Protein AF-A0A933YCZ8-F1 (afdb_monomer_lite)

Secondary structure (DSSP, 8-state):
------HHHHHHHHHHHHHHHHHH--EEEEE-TTS-EEEEEEEEEETTEEEEEEE-TTS-EEEEEEB---BTTEEEE---EE-TTT-S-GGGTTTSSHHHHHHHHHHHHHHHTT--EEEEPSS---HHHHHHHHHH-GGGHHHHHHHGGG--PPPPGGGGGG---

Structure (mmCIF, N/CA/C/O backbone):
data_AF-A0A933YCZ8-F1
#
_entry.id   AF-A0A933YCZ8-F1
#
loop_
_atom_site.group_PDB
_atom_site.id
_atom_site.type_symbol
_atom_site.label_atom_id
_atom_site.label_alt_id
_atom_site.label_comp_id
_atom_site.label_asym_id
_atom_site.label_entity_id
_atom_site.label_seq_id
_atom_site.pdbx_PDB_ins_code
_atom_site.Cartn_x
_atom_site.Cartn_y
_atom_site.Cartn_z
_atom_site.occupancy
_atom_site.B_iso_or_equiv
_atom_site.auth_seq_id
_atom_site.auth_comp_id
_atom_site.auth_asym_id
_atom_site.auth_atom_id
_atom_site.pdbx_PDB_model_num
ATOM 1 N N . MET A 1 1 ? 21.105 -13.460 -32.099 1.00 37.50 1 MET A N 1
ATOM 2 C CA . MET A 1 1 ? 20.723 -12.147 -31.541 1.00 37.50 1 MET A CA 1
ATOM 3 C C . MET A 1 1 ? 20.137 -12.427 -30.174 1.00 37.50 1 MET A C 1
ATOM 5 O O . MET A 1 1 ? 19.247 -13.258 -30.108 1.00 37.50 1 MET A O 1
ATOM 9 N N . ARG A 1 2 ? 20.708 -11.879 -29.095 1.00 40.62 2 ARG A N 1
ATOM 10 C CA . ARG A 1 2 ? 20.059 -11.949 -27.780 1.00 40.62 2 ARG A CA 1
ATOM 11 C C . ARG A 1 2 ? 18.932 -10.934 -27.829 1.00 40.62 2 ARG A C 1
ATOM 13 O O . ARG A 1 2 ? 19.224 -9.755 -28.025 1.00 40.62 2 ARG A O 1
ATOM 20 N N . ASP A 1 3 ? 17.698 -11.406 -27.729 1.00 39.00 3 ASP A N 1
ATOM 21 C CA . ASP A 1 3 ? 16.564 -10.544 -27.446 1.00 39.00 3 ASP A CA 1
ATOM 22 C C . ASP A 1 3 ? 16.932 -9.744 -26.199 1.00 39.00 3 ASP A C 1
ATOM 24 O O . ASP A 1 3 ? 17.235 -10.305 -25.144 1.00 39.00 3 ASP A O 1
ATOM 28 N N . LEU A 1 4 ? 17.048 -8.428 -26.363 1.00 43.06 4 LEU A N 1
ATOM 29 C CA . LEU A 1 4 ? 17.073 -7.510 -25.239 1.00 43.06 4 LEU A CA 1
ATOM 30 C C . LEU A 1 4 ? 15.724 -7.718 -24.560 1.00 43.06 4 LEU A C 1
ATOM 32 O O . LEU A 1 4 ? 14.726 -7.209 -25.063 1.00 43.06 4 LEU A O 1
ATOM 36 N N . GLU A 1 5 ? 15.697 -8.551 -23.514 1.00 47.69 5 GLU A N 1
ATOM 37 C CA . GLU A 1 5 ? 14.536 -8.749 -22.651 1.00 47.69 5 GLU A CA 1
ATOM 38 C C . GLU A 1 5 ? 13.975 -7.371 -22.355 1.00 47.69 5 GLU A C 1
ATOM 40 O O . GLU A 1 5 ? 14.632 -6.559 -21.701 1.00 47.69 5 GLU A O 1
ATOM 45 N N . ASP A 1 6 ? 12.818 -7.075 -22.941 1.00 49.75 6 ASP A N 1
ATOM 46 C CA . ASP A 1 6 ? 12.186 -5.788 -22.766 1.00 49.75 6 ASP A CA 1
ATOM 47 C C . ASP A 1 6 ? 11.891 -5.659 -21.265 1.00 49.75 6 ASP A C 1
ATOM 49 O O . ASP A 1 6 ? 11.047 -6.401 -20.749 1.00 49.75 6 ASP A O 1
ATOM 53 N N . PRO A 1 7 ? 12.560 -4.749 -20.531 1.00 52.78 7 PRO A N 1
ATOM 54 C CA . PRO A 1 7 ? 12.275 -4.573 -19.115 1.00 52.78 7 PRO A CA 1
ATOM 55 C C . PRO A 1 7 ? 10.803 -4.181 -18.884 1.00 52.78 7 PRO A C 1
ATOM 57 O O . PRO A 1 7 ? 10.291 -4.367 -17.781 1.00 52.78 7 PRO A O 1
ATOM 60 N N . PHE A 1 8 ? 10.095 -3.697 -19.916 1.00 53.00 8 PHE A N 1
ATOM 61 C CA . PHE A 1 8 ? 8.658 -3.434 -19.893 1.00 53.00 8 PHE A CA 1
ATOM 62 C C . PHE A 1 8 ? 7.787 -4.686 -20.104 1.00 53.00 8 PHE A C 1
ATOM 64 O O . PHE A 1 8 ? 6.646 -4.695 -19.631 1.00 53.00 8 PHE A O 1
ATOM 71 N N . ALA A 1 9 ? 8.284 -5.746 -20.757 1.00 59.62 9 ALA A N 1
ATOM 72 C CA . ALA A 1 9 ? 7.535 -6.997 -20.921 1.00 59.62 9 ALA A CA 1
ATOM 73 C C . ALA A 1 9 ? 7.280 -7.665 -19.563 1.00 59.62 9 ALA A C 1
ATOM 75 O O . ALA A 1 9 ? 6.162 -8.108 -19.297 1.00 59.62 9 ALA A O 1
ATOM 76 N N . GLN A 1 10 ? 8.271 -7.620 -18.666 1.00 83.19 10 GLN A N 1
ATOM 77 C CA . GLN A 1 10 ? 8.142 -8.152 -17.311 1.00 83.19 10 GLN A CA 1
ATOM 78 C C . GLN A 1 10 ? 7.153 -7.336 -16.458 1.00 83.19 10 GLN A C 1
ATOM 80 O O . GLN A 1 10 ? 6.300 -7.911 -15.788 1.00 83.19 10 GLN A O 1
ATOM 85 N N . ASP A 1 11 ? 7.200 -5.999 -16.515 1.00 89.81 11 ASP A N 1
ATOM 86 C CA . ASP A 1 11 ? 6.279 -5.135 -15.755 1.00 89.81 11 ASP A CA 1
ATOM 87 C C . ASP A 1 11 ? 4.816 -5.330 -16.172 1.00 89.81 11 ASP A C 1
ATOM 89 O O . ASP A 1 11 ? 3.911 -5.344 -15.331 1.00 89.81 11 ASP A O 1
ATOM 93 N N . ARG A 1 12 ? 4.570 -5.482 -17.479 1.00 89.25 12 ARG A N 1
ATOM 94 C CA . ARG A 1 12 ? 3.227 -5.738 -18.002 1.00 89.25 12 ARG A CA 1
ATOM 95 C C . ARG A 1 12 ? 2.690 -7.079 -17.511 1.00 89.25 12 ARG A C 1
ATOM 97 O O . ARG A 1 12 ? 1.557 -7.123 -17.040 1.00 89.25 12 ARG A O 1
ATOM 104 N N . GLU A 1 13 ? 3.489 -8.136 -17.606 1.00 91.81 13 GLU A N 1
ATOM 105 C CA . GLU A 1 13 ? 3.118 -9.477 -17.151 1.00 91.81 13 GLU A CA 1
ATOM 106 C C . GLU A 1 13 ? 2.847 -9.513 -15.640 1.00 91.81 13 GLU A C 1
ATOM 108 O O . GLU A 1 13 ? 1.837 -10.072 -15.211 1.00 91.81 13 GLU A O 1
ATOM 113 N N . ILE A 1 14 ? 3.687 -8.849 -14.834 1.00 92.75 14 ILE A N 1
ATOM 114 C CA . ILE A 1 14 ? 3.460 -8.691 -13.388 1.00 92.75 14 ILE A CA 1
ATOM 115 C C . ILE A 1 14 ? 2.131 -7.969 -13.141 1.00 92.75 14 ILE A C 1
ATOM 117 O O . ILE A 1 14 ? 1.338 -8.411 -12.315 1.00 92.75 14 ILE A O 1
ATOM 121 N N . GLY A 1 15 ? 1.859 -6.878 -13.865 1.00 92.62 15 GLY A N 1
ATOM 122 C CA . GLY A 1 15 ? 0.603 -6.137 -13.743 1.00 92.62 15 GLY A CA 1
ATOM 123 C C . GLY A 1 15 ? -0.630 -6.990 -14.057 1.00 92.62 15 GLY A C 1
ATOM 124 O O . GLY A 1 15 ? -1.602 -6.953 -13.304 1.00 92.62 15 GLY A O 1
ATOM 125 N N . GLU A 1 16 ? -0.574 -7.790 -15.125 1.00 92.69 16 GLU A N 1
ATOM 126 C CA . GLU A 1 16 ? -1.667 -8.678 -15.539 1.00 92.69 16 GLU A CA 1
ATOM 127 C C . GLU A 1 16 ? -1.900 -9.806 -14.518 1.00 92.69 16 GLU A C 1
ATOM 129 O O . GLU A 1 16 ? -3.044 -10.066 -14.137 1.00 92.69 16 GLU A O 1
ATOM 134 N N . ARG A 1 17 ? -0.828 -10.422 -14.003 1.00 93.56 17 ARG A N 1
ATOM 135 C CA . ARG A 1 17 ? -0.903 -11.432 -12.932 1.00 93.56 17 ARG A CA 1
ATOM 136 C C . ARG A 1 17 ? -1.447 -10.860 -11.633 1.00 93.56 17 ARG A C 1
ATOM 138 O O . ARG A 1 17 ? -2.290 -11.475 -10.990 1.00 93.56 17 ARG A O 1
ATOM 145 N N . TRP A 1 18 ? -0.998 -9.670 -11.257 1.00 94.62 18 TRP A N 1
ATOM 146 C CA . TRP A 1 18 ? -1.490 -8.992 -10.068 1.00 94.62 18 TRP A CA 1
ATOM 147 C C . TRP A 1 18 ? -2.984 -8.665 -10.176 1.00 94.62 18 TRP A C 1
ATOM 149 O O . TRP A 1 18 ? -3.741 -8.941 -9.247 1.00 94.62 18 TRP A O 1
ATOM 159 N N . ALA A 1 19 ? -3.440 -8.158 -11.326 1.00 92.12 19 ALA A N 1
ATOM 160 C CA . ALA A 1 19 ? -4.862 -7.924 -11.568 1.00 92.12 19 ALA A CA 1
ATOM 161 C C . ALA A 1 19 ? -5.690 -9.224 -11.501 1.00 92.12 19 ALA A C 1
ATOM 163 O O . ALA A 1 19 ? -6.830 -9.195 -11.027 1.00 92.12 19 ALA A O 1
ATOM 164 N N . ALA A 1 20 ? -5.128 -10.362 -11.927 1.00 93.00 20 ALA A N 1
ATOM 165 C CA . ALA A 1 20 ? -5.753 -11.676 -11.772 1.00 93.00 20 ALA A CA 1
ATOM 166 C C . ALA A 1 20 ? -5.865 -12.088 -10.292 1.00 93.00 20 ALA A C 1
ATOM 168 O O . ALA A 1 20 ? -6.968 -12.391 -9.845 1.00 93.00 20 ALA A O 1
ATOM 169 N N . ILE A 1 21 ? -4.787 -11.968 -9.505 1.00 93.75 21 ILE A N 1
ATOM 170 C CA . ILE A 1 21 ? -4.790 -12.226 -8.049 1.00 93.75 21 ILE A CA 1
ATOM 171 C C . ILE A 1 21 ? -5.864 -11.386 -7.346 1.00 93.75 21 ILE A C 1
ATOM 173 O O . ILE A 1 21 ? -6.654 -11.899 -6.554 1.00 93.75 21 ILE A O 1
ATOM 177 N N . VAL A 1 22 ? -5.939 -10.091 -7.663 1.00 93.50 22 VAL A N 1
ATOM 178 C CA . VAL A 1 22 ? -6.961 -9.189 -7.112 1.00 93.50 22 VAL A CA 1
ATOM 179 C C . VAL A 1 22 ? -8.371 -9.613 -7.534 1.00 93.50 22 VAL A C 1
ATOM 181 O O . VAL A 1 22 ? -9.306 -9.537 -6.738 1.00 93.50 22 VAL A O 1
ATOM 184 N N . SER A 1 23 ? -8.536 -10.083 -8.770 1.00 90.44 23 SER A N 1
ATOM 185 C CA . SER A 1 23 ? -9.824 -10.556 -9.289 1.00 90.44 23 SER A CA 1
ATOM 186 C C . SER A 1 23 ? -10.296 -11.858 -8.644 1.00 90.44 23 SER A C 1
ATOM 188 O O . SER A 1 23 ? -11.506 -12.038 -8.507 1.00 90.44 23 SER A O 1
ATOM 190 N N . GLU A 1 24 ? -9.372 -12.742 -8.270 1.00 91.69 24 GLU A N 1
ATOM 191 C CA . GLU A 1 24 ? -9.640 -14.002 -7.568 1.00 91.69 24 GLU A CA 1
ATOM 192 C C . GLU A 1 24 ? -9.909 -13.764 -6.076 1.00 91.69 24 GLU A C 1
ATOM 194 O O . GLU A 1 24 ? -10.790 -14.387 -5.484 1.00 91.69 24 GLU A O 1
ATOM 199 N N . HIS A 1 25 ? -9.213 -12.795 -5.477 1.00 89.75 25 HIS A N 1
ATOM 200 C CA . HIS A 1 25 ? -9.287 -12.471 -4.052 1.00 89.75 25 HIS A CA 1
ATOM 201 C C . HIS A 1 25 ? -9.858 -11.070 -3.797 1.00 89.75 25 HIS A C 1
ATOM 203 O O . HIS A 1 25 ? -9.262 -10.241 -3.096 1.00 89.75 25 HIS A O 1
ATOM 209 N N . ARG A 1 26 ? -11.050 -10.820 -4.356 1.00 88.44 26 ARG A N 1
ATOM 210 C CA . ARG A 1 26 ? -11.739 -9.517 -4.286 1.00 88.44 26 ARG A CA 1
ATOM 211 C C . ARG A 1 26 ? -12.114 -9.095 -2.878 1.00 88.44 26 ARG A C 1
ATOM 213 O O . ARG A 1 26 ? -12.181 -7.902 -2.619 1.00 88.44 26 ARG A O 1
ATOM 220 N N . GLU A 1 27 ? -12.380 -10.039 -1.982 1.00 94.44 27 GLU A N 1
ATOM 221 C CA . GLU A 1 27 ? -12.692 -9.748 -0.584 1.00 94.44 27 GLU A CA 1
ATOM 222 C C . GLU A 1 27 ? -11.796 -10.571 0.336 1.00 94.44 27 GLU A C 1
ATOM 224 O O . GLU A 1 27 ? -11.697 -11.790 0.192 1.00 94.44 27 GLU A O 1
ATOM 229 N N . ARG A 1 28 ? -11.137 -9.902 1.283 1.00 93.75 28 ARG A N 1
ATOM 230 C CA . ARG A 1 28 ? -10.241 -10.523 2.264 1.00 93.75 28 ARG A CA 1
ATOM 231 C C . ARG A 1 28 ? -10.418 -9.874 3.623 1.00 93.75 28 ARG A C 1
ATOM 233 O O . ARG A 1 28 ? -10.637 -8.671 3.704 1.00 93.75 28 ARG A O 1
ATOM 240 N N . ASN A 1 29 ? -10.274 -10.662 4.679 1.00 94.38 29 ASN A N 1
ATOM 241 C CA . ASN A 1 29 ? -10.174 -10.133 6.033 1.00 94.38 29 ASN A CA 1
ATOM 242 C C . ASN A 1 29 ? -8.695 -10.024 6.397 1.00 94.38 29 ASN A C 1
ATOM 244 O O . ASN A 1 29 ? -7.937 -10.970 6.181 1.00 94.38 29 ASN A O 1
ATOM 248 N N . ILE A 1 30 ? -8.293 -8.870 6.915 1.00 94.12 30 ILE A N 1
ATOM 249 C CA . ILE A 1 30 ? -6.953 -8.634 7.452 1.00 94.12 30 ILE A CA 1
ATOM 250 C C . ILE A 1 30 ? -7.075 -8.092 8.870 1.00 94.12 30 ILE A C 1
ATOM 252 O O . ILE A 1 30 ? -8.093 -7.514 9.241 1.00 94.12 30 ILE A O 1
ATOM 256 N N . GLU A 1 31 ? -6.015 -8.241 9.648 1.00 92.62 31 GLU A N 1
ATOM 257 C CA . GLU A 1 31 ? -5.951 -7.747 11.017 1.00 92.62 31 GLU A CA 1
ATOM 258 C C . GLU A 1 31 ? -4.824 -6.719 11.129 1.00 92.62 31 GLU A C 1
ATOM 260 O O . GLU A 1 31 ? -3.743 -6.874 10.554 1.00 92.62 31 GLU A O 1
ATOM 265 N N . THR A 1 32 ? -5.072 -5.629 11.849 1.00 89.94 32 THR A N 1
ATOM 266 C CA . THR A 1 32 ? -4.013 -4.670 12.180 1.00 89.94 32 THR A CA 1
ATOM 267 C C . THR A 1 32 ? -3.133 -5.202 13.313 1.00 89.94 32 THR A C 1
ATOM 269 O O . THR A 1 32 ? -3.538 -6.057 14.092 1.00 89.94 32 THR A O 1
ATOM 272 N N . LYS A 1 33 ? -1.945 -4.615 13.509 1.00 84.62 33 LYS A N 1
ATOM 273 C CA . LYS A 1 33 ? -1.042 -4.992 14.618 1.00 84.62 33 LYS A CA 1
ATOM 274 C C . LYS A 1 33 ? -1.647 -4.831 16.020 1.00 84.62 33 LYS A C 1
ATOM 276 O O . LYS A 1 33 ? -1.079 -5.352 16.973 1.00 84.62 33 LYS A O 1
ATOM 281 N N . LYS A 1 34 ? -2.735 -4.069 16.161 1.00 85.56 34 LYS A N 1
ATOM 282 C CA . LYS A 1 34 ? -3.445 -3.855 17.431 1.00 85.56 34 LYS A CA 1
ATOM 283 C C . LYS A 1 34 ? -4.751 -4.657 17.536 1.00 85.56 34 LYS A C 1
ATOM 285 O O . LYS A 1 34 ? -5.563 -4.350 18.400 1.00 85.56 34 LYS A O 1
ATOM 290 N N . GLY A 1 35 ? -4.968 -5.644 16.668 1.00 87.12 35 GLY A N 1
ATOM 291 C CA . GLY A 1 35 ? -6.123 -6.539 16.753 1.00 87.12 35 GLY A CA 1
ATOM 292 C C . GLY A 1 35 ? -7.416 -6.012 16.134 1.00 87.12 35 GLY A C 1
ATOM 293 O O . GLY A 1 35 ? -8.475 -6.591 16.344 1.00 87.12 35 GLY A O 1
ATOM 294 N N . LEU A 1 36 ? -7.366 -4.905 15.380 1.00 87.50 36 LEU A N 1
ATOM 295 C CA . LEU A 1 36 ? -8.540 -4.451 14.628 1.00 87.50 36 LEU A CA 1
ATOM 296 C C . LEU A 1 36 ? -8.704 -5.298 13.365 1.00 87.50 36 LEU A C 1
ATOM 298 O O . LEU A 1 36 ? -7.842 -5.240 12.486 1.00 87.50 36 LEU A O 1
ATOM 302 N N . GLU A 1 37 ? -9.824 -6.004 13.260 1.00 91.94 37 GLU A N 1
ATOM 303 C CA . GLU A 1 37 ? -10.247 -6.685 12.038 1.00 91.94 37 GLU A CA 1
ATOM 304 C C . GLU A 1 37 ? -10.743 -5.684 10.988 1.00 91.94 37 GLU A C 1
ATOM 306 O O . GLU A 1 37 ? -11.505 -4.759 11.280 1.00 91.94 37 GLU A O 1
ATOM 311 N N . LEU A 1 38 ? -10.317 -5.885 9.745 1.00 91.75 38 LEU A N 1
ATOM 312 C CA . LEU A 1 38 ? -10.702 -5.090 8.589 1.00 91.75 38 LEU A CA 1
ATOM 313 C C . LEU A 1 38 ? -11.154 -6.018 7.469 1.00 91.75 38 LEU A C 1
ATOM 315 O O . LEU A 1 38 ? -10.435 -6.942 7.083 1.00 91.75 38 LEU A O 1
ATOM 319 N N . LYS A 1 39 ? -12.303 -5.711 6.873 1.00 95.06 39 LYS A N 1
ATOM 320 C CA . LYS A 1 39 ? -12.707 -6.309 5.603 1.00 95.06 39 LYS A CA 1
ATOM 321 C C . LYS A 1 39 ? -12.163 -5.451 4.470 1.00 95.06 39 LYS A C 1
ATOM 323 O O . LYS A 1 39 ? -12.527 -4.287 4.351 1.00 95.06 39 LYS A O 1
ATOM 328 N N . VAL A 1 40 ? -11.316 -6.009 3.616 1.00 94.75 40 VAL A N 1
ATOM 329 C CA . VAL A 1 40 ? -10.775 -5.331 2.437 1.00 94.75 40 VAL A CA 1
ATOM 330 C C . VAL A 1 40 ? -11.475 -5.826 1.187 1.00 94.75 40 VAL A C 1
ATOM 332 O O . VAL A 1 40 ? -11.538 -7.029 0.936 1.00 94.75 40 VAL A O 1
ATOM 335 N N . LYS A 1 41 ? -11.967 -4.884 0.386 1.00 94.19 41 LYS A N 1
ATOM 336 C CA . LYS A 1 41 ? -12.470 -5.114 -0.963 1.00 94.19 41 LYS A CA 1
ATOM 337 C C . LYS A 1 41 ? -11.486 -4.540 -1.970 1.00 94.19 41 LYS A C 1
ATOM 339 O O . LYS A 1 41 ? -11.242 -3.333 -1.975 1.00 94.19 41 LYS A O 1
ATOM 344 N N . ALA A 1 42 ? -10.930 -5.405 -2.805 1.00 92.50 42 ALA A N 1
ATOM 345 C CA . ALA A 1 42 ? -9.996 -5.041 -3.852 1.00 92.50 42 ALA A CA 1
ATOM 346 C C . ALA A 1 42 ? -10.684 -5.088 -5.225 1.00 92.50 42 ALA A C 1
ATOM 348 O O . ALA A 1 42 ? -11.398 -6.043 -5.542 1.00 92.50 42 ALA A O 1
ATOM 349 N N . VAL A 1 43 ? -10.482 -4.049 -6.033 1.00 89.94 43 VAL A N 1
ATOM 350 C CA . VAL A 1 43 ? -11.097 -3.901 -7.357 1.00 89.94 43 VAL A CA 1
ATOM 351 C C . VAL A 1 43 ? -9.999 -3.686 -8.397 1.00 89.94 43 VAL A C 1
ATOM 353 O O . VAL A 1 43 ? -9.228 -2.734 -8.270 1.00 89.94 43 VAL A O 1
ATOM 356 N N . PRO A 1 44 ? -9.904 -4.527 -9.439 1.00 88.00 44 PRO A N 1
ATOM 357 C CA . PRO A 1 44 ? -9.032 -4.239 -10.568 1.00 88.00 44 PRO A CA 1
ATOM 358 C C . PRO A 1 44 ? -9.644 -3.088 -11.380 1.00 88.00 44 PRO A C 1
ATOM 360 O O . PRO A 1 44 ? -10.784 -3.184 -11.830 1.00 88.00 44 PRO A O 1
ATOM 363 N N . VAL A 1 45 ? -8.901 -1.998 -11.568 1.00 80.81 45 VAL A N 1
ATOM 364 C CA . VAL A 1 45 ? -9.377 -0.823 -12.333 1.00 80.81 45 VAL A CA 1
ATOM 365 C C . VAL A 1 45 ? -9.077 -0.997 -13.821 1.00 80.81 45 VAL A C 1
ATOM 367 O O . VAL A 1 45 ? -9.878 -0.678 -14.692 1.00 80.81 45 VAL A O 1
ATOM 370 N N . GLU A 1 46 ? -7.913 -1.564 -14.118 1.00 72.94 46 GLU A N 1
ATOM 371 C CA . GLU A 1 46 ? -7.486 -1.985 -15.448 1.00 72.94 46 GLU A CA 1
ATOM 372 C C . GLU A 1 46 ? -6.499 -3.148 -15.292 1.00 72.94 46 GLU A C 1
ATOM 374 O O . GLU A 1 46 ? -6.085 -3.461 -14.176 1.00 72.94 46 GLU A O 1
ATOM 379 N N . LYS A 1 47 ? -6.044 -3.757 -16.396 1.00 71.56 47 LYS A N 1
ATOM 380 C CA . LYS A 1 47 ? -5.123 -4.917 -16.388 1.00 71.56 47 LYS A CA 1
ATOM 381 C C . LYS A 1 47 ? -3.775 -4.704 -15.664 1.00 71.56 47 LYS A C 1
ATOM 383 O O . LYS A 1 47 ? -2.917 -5.570 -15.744 1.00 71.56 47 LYS A O 1
ATOM 388 N N . ARG A 1 48 ? -3.531 -3.547 -15.041 1.00 78.06 48 ARG A N 1
ATOM 389 C CA . ARG A 1 48 ? -2.257 -3.185 -14.399 1.00 78.06 48 ARG A CA 1
ATOM 390 C C . ARG A 1 48 ? -2.403 -2.362 -13.114 1.00 78.06 48 ARG A C 1
ATOM 392 O O . ARG A 1 48 ? -1.391 -1.864 -12.634 1.00 78.06 48 ARG A O 1
ATOM 399 N N . ARG A 1 49 ? -3.620 -2.154 -12.599 1.00 86.81 49 ARG A N 1
ATOM 400 C CA . ARG A 1 49 ? -3.882 -1.329 -11.404 1.00 86.81 49 ARG A CA 1
ATOM 401 C C . ARG A 1 49 ? -5.002 -1.926 -10.571 1.00 86.81 49 ARG A C 1
ATOM 403 O O . ARG A 1 49 ? -5.926 -2.532 -11.116 1.00 86.81 49 ARG A O 1
ATOM 410 N N . ALA A 1 50 ? -4.960 -1.661 -9.275 1.00 88.19 50 ALA A N 1
ATOM 411 C CA . ALA A 1 50 ? -5.998 -2.060 -8.343 1.00 88.19 50 ALA A CA 1
ATOM 412 C C . ALA A 1 50 ? -6.293 -0.980 -7.293 1.00 88.19 50 ALA A C 1
ATOM 414 O O . ALA A 1 50 ? -5.432 -0.192 -6.898 1.00 88.19 50 ALA A O 1
ATOM 415 N N . GLU A 1 51 ? -7.526 -0.976 -6.817 1.00 90.69 51 GLU A N 1
ATOM 416 C CA . GLU A 1 51 ? -7.979 -0.184 -5.681 1.00 90.69 51 GLU A CA 1
ATOM 417 C C . GLU A 1 51 ? -8.253 -1.102 -4.504 1.00 90.69 51 GLU A C 1
ATOM 419 O O . GLU A 1 51 ? -8.835 -2.171 -4.675 1.00 90.69 51 GLU A O 1
ATOM 424 N N . TYR A 1 52 ? -7.854 -0.678 -3.310 1.00 92.62 52 TYR A N 1
ATOM 425 C CA . TYR A 1 52 ? -8.068 -1.415 -2.071 1.00 92.62 52 TYR A CA 1
ATOM 426 C C . TYR A 1 52 ? -8.868 -0.540 -1.116 1.00 92.62 52 TYR A C 1
ATOM 428 O O . TYR A 1 52 ? -8.396 0.506 -0.676 1.00 92.62 52 TYR A O 1
ATOM 436 N N . ASN A 1 53 ? -10.077 -0.987 -0.792 1.00 90.38 53 ASN A N 1
ATOM 437 C CA . ASN A 1 53 ? -11.005 -0.300 0.097 1.00 90.38 53 ASN A CA 1
ATOM 438 C C . ASN A 1 53 ? -11.170 -1.132 1.365 1.00 90.38 53 ASN A C 1
ATOM 440 O O . ASN A 1 53 ? -11.540 -2.302 1.293 1.00 90.38 53 ASN A O 1
ATOM 444 N N . ALA A 1 54 ? -10.890 -0.554 2.523 1.00 90.56 54 ALA A N 1
ATOM 445 C CA . ALA A 1 54 ? -11.003 -1.213 3.812 1.00 90.56 54 ALA A CA 1
ATOM 446 C C . ALA A 1 54 ? -12.234 -0.729 4.570 1.00 90.56 54 ALA A C 1
ATOM 448 O O . ALA A 1 54 ? -12.538 0.464 4.614 1.00 90.56 54 ALA A O 1
ATOM 449 N N . TYR A 1 55 ? -12.906 -1.677 5.207 1.00 90.06 55 TYR A N 1
ATOM 450 C CA . TYR A 1 55 ? -14.134 -1.488 5.954 1.00 90.06 55 TYR A CA 1
ATOM 451 C C . TYR A 1 55 ? -13.975 -2.061 7.360 1.00 90.06 55 TYR A C 1
ATOM 453 O O . TYR A 1 55 ? -13.311 -3.082 7.555 1.00 90.06 55 TYR A O 1
ATOM 461 N N . LEU A 1 56 ? -14.610 -1.415 8.332 1.00 86.94 56 LEU A N 1
ATOM 462 C CA . LEU A 1 56 ? -14.794 -1.964 9.671 1.00 86.94 56 LEU A CA 1
ATOM 463 C C . LEU A 1 56 ? -15.769 -3.161 9.639 1.00 86.94 56 LEU A C 1
ATOM 465 O O . LEU A 1 56 ? -16.533 -3.298 8.677 1.00 86.94 56 LEU A O 1
ATOM 469 N N . PRO A 1 57 ? -15.804 -4.006 10.690 1.00 84.75 57 PRO A N 1
ATOM 470 C CA . PRO A 1 57 ? -16.723 -5.148 10.764 1.00 84.75 57 PRO A CA 1
ATOM 471 C C . PRO A 1 57 ? -18.208 -4.766 10.654 1.00 84.75 57 PRO A C 1
ATOM 473 O O . PRO A 1 57 ? -19.018 -5.557 10.179 1.00 84.75 57 PRO A O 1
ATOM 476 N N . ASP A 1 58 ? -18.561 -3.537 11.041 1.00 82.88 58 ASP A N 1
ATOM 477 C CA . ASP A 1 58 ? -19.912 -2.975 10.915 1.00 82.88 58 ASP A CA 1
ATOM 478 C C . ASP A 1 58 ? -20.248 -2.454 9.500 1.00 82.88 58 ASP A C 1
ATOM 480 O O . ASP A 1 58 ? -21.337 -1.931 9.269 1.00 82.88 58 ASP A O 1
ATOM 484 N N . GLY A 1 59 ? -19.328 -2.601 8.540 1.00 83.12 59 GLY A N 1
ATOM 485 C CA . GLY A 1 59 ? -19.507 -2.219 7.140 1.00 83.12 59 GLY A CA 1
ATOM 486 C C . GLY A 1 59 ? -19.135 -0.773 6.809 1.00 83.12 59 GLY A C 1
ATOM 487 O O . GLY A 1 59 ? -19.213 -0.389 5.641 1.00 83.12 59 GLY A O 1
ATOM 488 N N . ARG A 1 60 ? -18.699 0.036 7.783 1.00 84.31 60 ARG A N 1
ATOM 489 C CA . ARG A 1 60 ? -18.252 1.415 7.534 1.00 84.31 60 ARG A CA 1
ATOM 490 C C . ARG A 1 60 ? -16.932 1.458 6.767 1.00 84.31 60 ARG A C 1
ATOM 492 O O . ARG A 1 60 ? -15.969 0.803 7.153 1.00 84.31 60 ARG A O 1
ATOM 499 N N . HIS A 1 61 ? -16.872 2.260 5.705 1.00 82.88 61 HIS A N 1
ATOM 500 C CA . HIS A 1 61 ? -15.666 2.455 4.897 1.00 82.88 61 HIS A CA 1
ATOM 501 C C . HIS A 1 61 ? 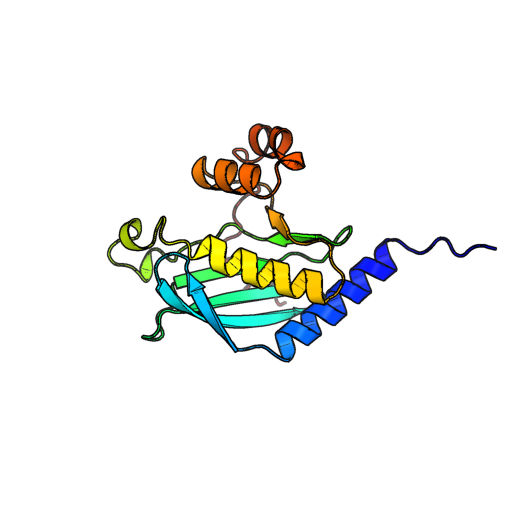-14.657 3.350 5.623 1.00 82.88 61 HIS A C 1
ATOM 503 O O . HIS A 1 61 ? -14.978 4.483 5.955 1.00 82.88 61 HIS A O 1
ATOM 509 N N . ILE A 1 62 ? -13.443 2.862 5.881 1.00 80.69 62 ILE A N 1
ATOM 510 C CA . ILE A 1 62 ? -12.483 3.579 6.729 1.00 80.69 62 ILE A CA 1
ATOM 511 C C . ILE A 1 62 ? -11.244 4.062 5.985 1.00 80.69 62 ILE A C 1
ATOM 513 O O . ILE A 1 62 ? -10.723 5.117 6.330 1.00 80.69 62 ILE A O 1
ATOM 517 N N . VAL A 1 63 ? -10.757 3.325 4.985 1.00 83.50 63 VAL A N 1
ATOM 518 C CA . VAL A 1 63 ? -9.552 3.687 4.224 1.00 83.50 63 VAL A CA 1
ATOM 519 C C . VAL A 1 63 ? -9.691 3.223 2.791 1.00 83.50 63 VAL A C 1
ATOM 521 O O . VAL A 1 63 ? -10.119 2.101 2.545 1.00 83.50 63 VAL A O 1
ATOM 524 N N . TRP A 1 64 ? -9.200 4.038 1.867 1.00 82.56 64 TRP A N 1
ATOM 525 C CA . TRP A 1 64 ? -8.988 3.641 0.483 1.00 82.56 64 TRP A CA 1
ATOM 526 C C . TRP A 1 64 ? -7.533 3.879 0.070 1.00 82.56 64 TRP A C 1
ATOM 528 O O . TRP A 1 64 ? -6.880 4.820 0.535 1.00 82.56 64 TRP A O 1
ATOM 538 N N . MET A 1 65 ? -7.020 3.010 -0.796 1.00 87.75 65 MET A N 1
ATOM 539 C CA . MET A 1 65 ? -5.709 3.144 -1.421 1.00 87.75 65 MET A CA 1
ATOM 540 C C . MET A 1 65 ? -5.802 2.852 -2.910 1.00 87.75 65 MET A C 1
ATOM 542 O O . MET A 1 65 ? -6.284 1.795 -3.321 1.00 87.75 65 MET A O 1
ATOM 546 N N . TYR A 1 66 ? -5.273 3.778 -3.702 1.00 84.62 66 TYR A N 1
ATOM 547 C CA . TYR A 1 66 ? -5.132 3.622 -5.139 1.00 84.62 66 TYR A CA 1
ATOM 548 C C . TYR A 1 66 ? -3.691 3.262 -5.492 1.00 84.62 66 TYR A C 1
ATOM 550 O O . TYR A 1 66 ? -2.736 3.743 -4.871 1.00 84.62 66 TYR A O 1
ATOM 558 N N . THR A 1 67 ? -3.539 2.434 -6.521 1.00 89.62 67 THR A N 1
ATOM 55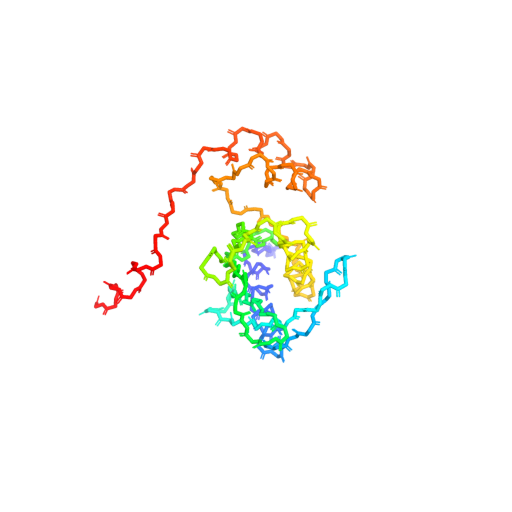9 C CA . THR A 1 67 ? -2.237 1.987 -7.001 1.00 89.62 67 THR A CA 1
ATOM 560 C C . THR A 1 67 ? -1.966 2.407 -8.446 1.00 89.62 67 THR A C 1
ATOM 562 O O . THR A 1 67 ? -2.846 2.430 -9.307 1.00 89.62 67 THR A O 1
ATOM 565 N N . GLY A 1 68 ? -0.712 2.760 -8.721 1.00 88.94 68 GLY A N 1
ATOM 566 C CA . GLY A 1 68 ? -0.214 3.000 -10.068 1.00 88.94 68 GLY A CA 1
ATOM 567 C C . GLY A 1 68 ? 0.058 1.703 -10.832 1.00 88.94 68 GLY A C 1
ATOM 568 O O . GLY A 1 68 ? -0.003 0.605 -10.292 1.00 88.94 68 GLY A O 1
ATOM 569 N N . ALA A 1 69 ? 0.401 1.833 -12.113 1.00 90.44 69 ALA A N 1
ATOM 570 C CA . ALA A 1 69 ? 0.891 0.693 -12.881 1.00 90.44 69 ALA A CA 1
ATOM 571 C C . ALA A 1 69 ? 2.263 0.229 -12.368 1.00 90.44 69 ALA A C 1
ATOM 573 O O . ALA A 1 69 ? 3.070 1.052 -11.919 1.00 90.44 69 ALA A O 1
ATOM 574 N N . ILE A 1 70 ? 2.548 -1.067 -12.517 1.00 90.25 70 ILE A N 1
ATOM 575 C CA . ILE A 1 70 ? 3.868 -1.633 -12.226 1.00 90.25 70 ILE A CA 1
ATOM 576 C C . ILE A 1 70 ? 4.929 -0.969 -13.110 1.00 90.25 70 ILE A C 1
ATOM 578 O O . ILE A 1 70 ? 4.761 -0.850 -14.327 1.00 90.25 70 ILE A O 1
ATOM 582 N N . ARG A 1 71 ? 6.013 -0.510 -12.480 1.00 87.94 71 ARG A N 1
ATOM 583 C CA . ARG A 1 71 ? 7.217 0.013 -13.130 1.00 87.94 71 ARG A CA 1
ATOM 584 C C . ARG A 1 71 ? 8.457 -0.478 -12.398 1.00 87.94 71 ARG A C 1
ATOM 586 O O . ARG A 1 71 ? 8.600 -0.240 -11.200 1.00 87.94 71 ARG A O 1
ATOM 593 N N . LYS A 1 72 ? 9.383 -1.108 -13.119 1.00 88.50 72 LYS A N 1
ATOM 594 C CA . LYS A 1 72 ? 10.597 -1.733 -12.570 1.00 88.50 72 LYS A CA 1
ATOM 595 C C . LYS A 1 72 ? 10.276 -2.711 -11.430 1.00 88.50 72 LYS A C 1
ATOM 597 O O . LYS A 1 72 ? 11.008 -2.777 -10.444 1.00 88.50 72 LYS A O 1
ATOM 602 N N . GLY A 1 73 ? 9.154 -3.419 -11.542 1.00 88.62 73 GLY A N 1
ATOM 603 C CA . GLY A 1 73 ? 8.617 -4.324 -10.530 1.00 88.62 73 GLY A CA 1
ATOM 604 C C . GLY A 1 73 ? 7.929 -3.656 -9.333 1.00 88.62 73 GLY A C 1
ATOM 605 O O . GLY A 1 73 ? 7.472 -4.377 -8.453 1.00 88.62 73 GLY A O 1
ATOM 606 N N . TYR A 1 74 ? 7.824 -2.327 -9.258 1.00 91.06 74 TYR A N 1
ATOM 607 C CA . TYR A 1 74 ? 7.154 -1.637 -8.149 1.00 91.06 74 TYR A CA 1
ATOM 608 C C . TYR A 1 74 ? 5.837 -1.000 -8.579 1.00 91.06 74 TYR A C 1
ATOM 610 O O . TYR A 1 74 ? 5.753 -0.419 -9.660 1.00 91.06 74 TYR A O 1
ATOM 618 N N . SER A 1 75 ? 4.831 -1.032 -7.706 1.00 91.88 75 SER A N 1
ATOM 619 C CA . SER A 1 75 ? 3.659 -0.159 -7.829 1.00 91.88 75 SER A CA 1
ATOM 620 C C . SER A 1 75 ? 3.821 1.066 -6.944 1.00 91.88 75 SER A C 1
ATOM 622 O O . SER A 1 75 ? 4.194 0.943 -5.778 1.00 91.88 75 SER A O 1
ATOM 624 N N . ARG A 1 76 ? 3.455 2.245 -7.449 1.00 90.50 76 ARG A N 1
ATOM 625 C CA . ARG A 1 76 ? 3.236 3.405 -6.574 1.00 90.50 76 ARG A CA 1
ATOM 626 C C . ARG A 1 76 ? 1.895 3.272 -5.865 1.00 90.50 76 ARG A C 1
ATOM 628 O O . ARG A 1 76 ? 0.952 2.764 -6.468 1.00 90.50 76 ARG A O 1
ATOM 635 N N . VAL A 1 77 ? 1.798 3.712 -4.619 1.00 89.19 77 VAL A N 1
ATOM 636 C CA . VAL A 1 77 ? 0.555 3.679 -3.840 1.00 89.19 77 VAL A CA 1
ATOM 637 C C . VAL A 1 77 ? 0.325 5.017 -3.150 1.00 89.19 77 VAL A C 1
ATOM 639 O O . VAL A 1 77 ? 1.254 5.632 -2.623 1.00 89.19 77 VAL A O 1
ATOM 642 N N . THR A 1 78 ? -0.921 5.480 -3.165 1.00 82.75 78 THR A N 1
ATOM 643 C CA . THR A 1 78 ? -1.321 6.692 -2.445 1.00 82.75 78 THR A CA 1
ATOM 644 C C . THR A 1 78 ? -1.132 6.520 -0.940 1.00 82.75 78 THR A C 1
ATOM 646 O O . THR A 1 78 ? -1.250 5.411 -0.417 1.00 82.75 78 THR A O 1
ATOM 649 N N . ASN A 1 79 ? -0.935 7.621 -0.213 1.00 77.81 79 ASN A N 1
ATOM 650 C CA . ASN A 1 79 ? -0.958 7.565 1.247 1.00 77.81 79 ASN A CA 1
ATOM 651 C C . ASN A 1 79 ? -2.306 7.031 1.758 1.00 77.81 79 ASN A C 1
ATOM 653 O O . ASN A 1 79 ? -3.356 7.387 1.220 1.00 77.81 79 ASN A O 1
ATOM 657 N N . ALA A 1 80 ? -2.267 6.216 2.816 1.00 75.06 80 ALA A N 1
ATOM 658 C CA . ALA A 1 80 ? -3.451 5.748 3.530 1.00 75.06 80 ALA A CA 1
ATOM 659 C C . ALA A 1 80 ? -4.290 6.945 4.005 1.00 75.06 80 ALA A C 1
ATOM 661 O O . ALA A 1 80 ? -3.960 7.579 5.009 1.00 75.06 80 ALA A O 1
ATOM 662 N N . ASN A 1 81 ? -5.373 7.261 3.298 1.00 67.44 81 ASN 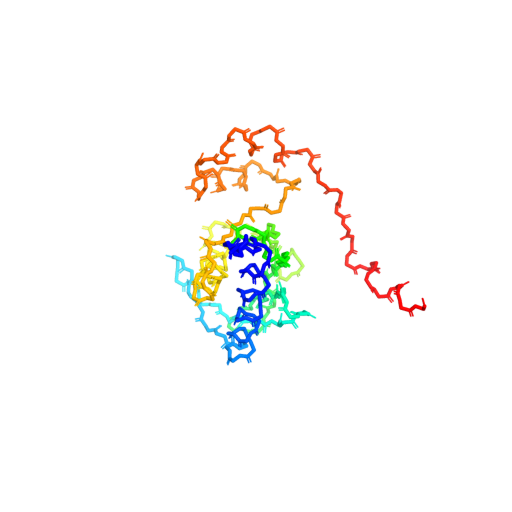A N 1
ATOM 663 C CA . ASN A 1 81 ? -6.311 8.280 3.747 1.00 67.44 81 ASN A CA 1
ATOM 664 C C . ASN A 1 81 ? -7.408 7.591 4.549 1.00 67.44 81 ASN A C 1
ATOM 666 O O . ASN A 1 81 ? -8.232 6.874 3.984 1.00 67.44 81 ASN A O 1
ATOM 670 N N . VAL A 1 82 ? -7.390 7.805 5.864 1.00 66.31 82 VAL A N 1
ATOM 671 C CA . VAL A 1 82 ? -8.510 7.444 6.735 1.00 66.31 82 VAL A CA 1
ATOM 672 C C . VAL A 1 82 ? -9.620 8.460 6.510 1.00 66.31 82 VAL A C 1
ATOM 674 O O . VAL A 1 82 ? -9.370 9.657 6.662 1.00 66.31 82 VAL A O 1
ATOM 677 N N . ASP A 1 83 ? -10.805 7.995 6.114 1.00 63.31 83 ASP A N 1
ATOM 678 C CA . ASP A 1 83 ? -11.946 8.860 5.824 1.00 63.31 83 ASP A CA 1
ATOM 679 C C . ASP A 1 83 ? -12.357 9.642 7.088 1.00 63.31 83 ASP A C 1
ATOM 681 O O . ASP A 1 83 ? -12.810 9.041 8.070 1.00 63.31 83 ASP A O 1
ATOM 685 N N . PRO A 1 84 ? -12.206 10.981 7.085 1.00 55.03 84 PRO A N 1
ATOM 686 C CA . PRO A 1 84 ? -12.547 11.813 8.227 1.00 55.03 84 PRO A CA 1
ATOM 687 C C . PRO A 1 84 ? -14.053 11.889 8.492 1.00 55.03 84 PRO A C 1
ATOM 689 O O . PRO A 1 84 ? -14.443 12.208 9.608 1.00 55.03 84 PRO A O 1
ATOM 692 N N . HIS A 1 85 ? -14.900 11.614 7.496 1.00 54.00 85 HIS A N 1
ATOM 693 C CA . HIS A 1 85 ? -16.356 11.710 7.621 1.00 54.00 85 HIS A CA 1
ATOM 694 C C . HIS A 1 85 ? -16.987 10.453 8.216 1.00 54.00 85 HIS A C 1
ATOM 696 O O . HIS A 1 85 ? -18.083 10.516 8.774 1.00 54.00 85 HIS A O 1
ATOM 702 N N . THR A 1 86 ? -16.291 9.320 8.141 1.00 55.44 86 THR A N 1
ATOM 703 C CA . THR A 1 86 ? -16.771 8.049 8.695 1.00 55.44 86 THR A CA 1
ATOM 704 C C . THR A 1 86 ? -16.466 7.908 10.196 1.00 55.44 86 THR A C 1
ATOM 706 O O . THR A 1 86 ? -17.032 7.055 10.892 1.00 55.44 86 THR A O 1
ATOM 709 N N . LEU A 1 87 ? -15.615 8.786 10.735 1.00 55.75 87 LEU A N 1
ATOM 710 C CA . LEU A 1 87 ? -15.146 8.743 12.115 1.00 55.75 87 LEU A CA 1
ATOM 711 C C . LEU A 1 87 ? -15.494 10.042 12.844 1.00 55.75 87 LEU A C 1
ATOM 713 O O . LEU A 1 87 ? -15.091 11.121 12.423 1.00 55.75 87 LEU A O 1
ATOM 717 N N . LYS A 1 88 ? -16.196 9.939 13.981 1.00 53.22 88 LYS A N 1
ATOM 718 C CA . LYS A 1 88 ? -16.409 11.089 14.880 1.00 53.22 88 LYS A CA 1
ATOM 719 C C . LYS A 1 88 ? -15.081 11.650 15.407 1.00 53.22 88 LYS A C 1
ATOM 721 O O . LYS A 1 88 ? -14.995 12.852 15.629 1.00 53.22 88 LYS A O 1
ATOM 726 N N . GLU A 1 89 ? -14.053 10.802 15.532 1.00 56.69 89 GLU A N 1
ATOM 727 C CA . GLU A 1 89 ? -12.692 11.180 15.917 1.00 56.69 89 GLU A CA 1
ATOM 728 C C . GLU A 1 89 ? -11.641 10.396 15.106 1.00 56.69 89 GLU A C 1
ATOM 730 O O . GLU A 1 89 ? -11.449 9.193 15.262 1.00 56.69 89 GLU A O 1
ATOM 735 N N . ILE A 1 90 ? -10.921 11.088 14.217 1.00 55.38 90 ILE A N 1
ATOM 736 C CA . ILE A 1 90 ? -9.852 10.511 13.375 1.00 55.38 90 ILE A CA 1
ATOM 737 C C . ILE A 1 90 ? -8.672 9.997 14.226 1.00 55.38 90 ILE A C 1
ATOM 739 O O . ILE A 1 90 ? -7.934 9.103 13.806 1.00 55.38 90 ILE A O 1
ATOM 743 N N . SER A 1 91 ? -8.471 10.572 15.416 1.00 58.59 91 SER A N 1
ATOM 744 C CA . SER A 1 91 ? -7.393 10.240 16.355 1.00 58.59 91 SER A CA 1
ATOM 745 C C . SER A 1 91 ? -7.430 8.789 16.827 1.00 58.59 91 SER A C 1
ATOM 747 O O . SER A 1 91 ? -6.364 8.198 16.966 1.00 58.59 91 SER A O 1
ATOM 749 N N . GLU A 1 92 ? -8.615 8.200 17.012 1.00 59.25 92 GLU A N 1
ATOM 750 C CA . GLU A 1 92 ? -8.771 6.835 17.543 1.00 59.25 92 GLU A CA 1
ATOM 751 C C . GLU A 1 92 ? -8.237 5.757 16.587 1.00 59.25 92 GLU A C 1
ATOM 753 O O . GLU A 1 92 ? -7.767 4.703 17.015 1.00 59.25 92 GLU A O 1
ATOM 758 N N . PHE A 1 93 ? -8.265 6.037 15.282 1.00 62.62 93 PHE A N 1
ATOM 759 C CA . PHE A 1 93 ? -7.841 5.106 14.233 1.00 62.62 93 PHE A CA 1
ATOM 760 C C . PHE A 1 93 ? -6.500 5.491 13.598 1.00 62.62 93 PHE A C 1
ATOM 762 O O . PHE A 1 93 ? -5.884 4.701 12.872 1.00 62.62 93 PHE A O 1
ATOM 769 N N . ARG A 1 94 ? -5.978 6.686 13.899 1.00 61.84 94 ARG A N 1
ATOM 770 C CA . ARG A 1 94 ? -4.568 6.992 13.644 1.00 61.84 94 ARG A CA 1
ATOM 771 C C . ARG A 1 94 ? -3.703 6.143 14.582 1.00 61.84 94 ARG A C 1
ATOM 773 O O . ARG A 1 94 ? -4.052 5.878 15.722 1.00 61.84 94 ARG A O 1
ATOM 780 N N . GLN A 1 95 ? -2.562 5.671 14.082 1.00 68.00 95 GLN A N 1
ATOM 781 C CA . GLN A 1 95 ? -1.592 4.858 14.839 1.00 68.00 95 GLN A CA 1
ATOM 782 C C . GLN A 1 95 ? -2.058 3.462 15.308 1.00 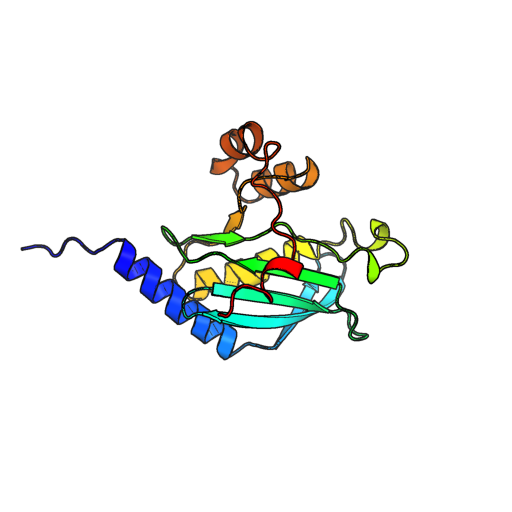68.00 95 GLN A C 1
ATOM 784 O O . GLN A 1 95 ? -1.361 2.830 16.107 1.00 68.00 95 GLN A O 1
ATOM 789 N N . ILE A 1 96 ? -3.178 2.921 14.817 1.00 74.50 96 ILE A N 1
ATOM 790 C CA . ILE A 1 96 ? -3.534 1.505 15.067 1.00 74.50 96 ILE A CA 1
ATOM 791 C C . ILE A 1 96 ? -3.045 0.549 13.971 1.00 74.50 96 ILE A C 1
ATOM 793 O O . ILE A 1 96 ? -3.148 -0.663 14.107 1.00 74.50 96 ILE A O 1
ATOM 797 N N . GLY A 1 97 ? -2.440 1.088 12.909 1.00 83.19 97 GLY A N 1
ATOM 798 C CA . GLY A 1 97 ? -1.782 0.296 11.870 1.00 83.19 97 GLY A CA 1
ATOM 799 C C . GLY A 1 97 ? -2.666 -0.095 10.687 1.00 83.19 97 GLY A C 1
ATOM 800 O O . GLY A 1 97 ? -2.253 -0.970 9.935 1.00 83.19 97 GLY A O 1
ATOM 801 N N . ILE A 1 98 ? -3.822 0.554 10.477 1.00 86.56 98 ILE A N 1
ATOM 802 C CA . ILE A 1 98 ? -4.673 0.315 9.291 1.00 86.56 98 ILE A CA 1
ATOM 803 C C . ILE A 1 98 ? -3.870 0.511 8.001 1.00 86.56 98 ILE A C 1
ATOM 805 O O . ILE A 1 98 ? -3.798 -0.395 7.179 1.00 86.56 98 ILE A O 1
ATOM 809 N N . GLY A 1 99 ? -3.215 1.670 7.844 1.00 86.56 99 GLY A N 1
ATOM 810 C CA . GLY A 1 99 ? -2.405 1.954 6.656 1.00 86.56 99 GLY A CA 1
ATOM 811 C C . GLY A 1 99 ? -1.325 0.897 6.430 1.00 86.56 99 GLY A C 1
ATOM 812 O O . GLY A 1 99 ? -1.204 0.373 5.331 1.00 86.56 99 GLY A O 1
ATOM 813 N N . THR A 1 100 ? -0.604 0.515 7.489 1.00 89.94 100 THR A N 1
ATOM 814 C CA . THR A 1 100 ? 0.397 -0.560 7.442 1.00 89.94 100 THR A CA 1
ATOM 815 C C . THR A 1 100 ? -0.199 -1.877 6.955 1.00 89.94 100 THR A C 1
ATOM 817 O O . THR A 1 100 ? 0.372 -2.481 6.057 1.00 89.94 100 THR A O 1
ATOM 820 N N . ALA A 1 101 ? -1.351 -2.289 7.490 1.00 91.75 101 ALA A N 1
ATOM 821 C CA . ALA A 1 101 ? -1.997 -3.543 7.117 1.00 91.75 101 ALA A CA 1
ATOM 822 C C . ALA A 1 101 ? -2.419 -3.558 5.635 1.00 91.75 101 ALA A C 1
ATOM 824 O O . ALA A 1 101 ? -2.221 -4.562 4.952 1.00 91.75 101 ALA A O 1
ATOM 825 N N . LEU A 1 102 ? -2.930 -2.438 5.107 1.00 92.31 102 LEU A N 1
ATOM 826 C CA . LEU A 1 102 ? -3.236 -2.337 3.676 1.00 92.31 102 LEU A CA 1
ATOM 827 C C . LEU A 1 102 ? -1.967 -2.350 2.819 1.00 92.31 102 LEU A C 1
ATOM 829 O O . LEU A 1 102 ? -1.939 -3.054 1.814 1.00 92.31 102 LEU A O 1
ATOM 833 N N . TYR A 1 103 ? -0.913 -1.619 3.198 1.00 93.69 103 TYR A N 1
ATOM 834 C CA . TYR A 1 103 ? 0.353 -1.681 2.464 1.00 93.69 103 TYR A CA 1
ATOM 835 C C . TYR A 1 103 ? 0.915 -3.108 2.451 1.00 93.69 103 TYR A C 1
ATOM 837 O O . TYR A 1 103 ? 1.329 -3.583 1.402 1.00 93.69 103 TYR A O 1
ATOM 845 N N . ASP A 1 104 ? 0.885 -3.819 3.579 1.00 94.69 104 ASP A N 1
ATOM 846 C CA . ASP A 1 104 ? 1.358 -5.205 3.672 1.00 94.69 104 ASP A CA 1
ATOM 847 C C . ASP A 1 104 ? 0.571 -6.135 2.732 1.00 94.69 104 ASP A C 1
ATOM 849 O O . ASP A 1 104 ? 1.177 -6.928 2.008 1.00 94.69 104 ASP A O 1
ATOM 853 N N . LEU A 1 105 ? -0.757 -5.981 2.668 1.00 95.06 105 LEU A N 1
ATOM 854 C CA . LEU A 1 105 ? -1.613 -6.721 1.738 1.00 95.06 105 LEU A CA 1
ATOM 855 C C . LEU A 1 105 ? -1.260 -6.435 0.271 1.00 95.06 105 LEU A C 1
ATOM 857 O O . LEU A 1 105 ? -1.049 -7.361 -0.510 1.00 95.06 105 LEU A O 1
ATOM 861 N N . ILE A 1 106 ? -1.170 -5.154 -0.098 1.00 95.00 106 ILE A N 1
ATOM 862 C CA . ILE A 1 106 ? -0.852 -4.726 -1.467 1.00 95.00 106 ILE A CA 1
ATOM 863 C C . ILE A 1 106 ? 0.538 -5.232 -1.872 1.00 95.00 106 ILE A C 1
ATOM 865 O O . ILE A 1 106 ? 0.727 -5.732 -2.980 1.00 95.00 106 ILE A O 1
ATOM 869 N N . GLU A 1 107 ? 1.523 -5.131 -0.976 1.00 95.56 107 GLU A N 1
ATOM 870 C CA . GLU A 1 107 ? 2.887 -5.586 -1.244 1.00 95.56 107 GLU A CA 1
ATOM 871 C C . GLU A 1 107 ? 2.945 -7.096 -1.451 1.00 95.56 107 GLU A C 1
ATOM 873 O O . GLU A 1 107 ? 3.652 -7.561 -2.346 1.00 95.56 107 GLU A O 1
ATOM 878 N N . SER A 1 108 ? 2.197 -7.849 -0.639 1.00 95.75 108 SER A N 1
ATOM 879 C CA . SER A 1 108 ? 2.075 -9.299 -0.763 1.00 95.75 108 SER A CA 1
ATOM 880 C C . SER A 1 108 ? 1.523 -9.693 -2.132 1.00 95.75 108 SER A C 1
ATOM 882 O O . SER A 1 108 ? 2.104 -10.551 -2.794 1.00 95.75 108 SER A O 1
ATOM 884 N N . ASP A 1 109 ? 0.460 -9.032 -2.595 1.00 95.19 109 ASP A N 1
ATOM 885 C CA . ASP A 1 109 ? -0.145 -9.311 -3.904 1.00 95.19 109 ASP A CA 1
ATOM 886 C C . ASP A 1 109 ? 0.814 -9.021 -5.061 1.00 95.19 109 ASP A C 1
ATOM 888 O O . ASP A 1 109 ? 0.959 -9.829 -5.979 1.00 95.19 109 ASP A O 1
ATOM 892 N N . ILE A 1 110 ? 1.513 -7.884 -5.003 1.00 94.50 110 ILE A N 1
ATOM 893 C CA . ILE A 1 110 ? 2.489 -7.505 -6.030 1.00 94.50 110 ILE A CA 1
ATOM 894 C C . ILE A 1 110 ? 3.652 -8.501 -6.055 1.00 94.50 110 ILE A C 1
ATOM 896 O O . ILE A 1 110 ? 4.081 -8.915 -7.132 1.00 94.50 110 ILE A O 1
ATOM 900 N N . LYS A 1 111 ? 4.163 -8.913 -4.889 1.00 94.81 111 LYS A N 1
ATOM 901 C CA . LYS A 1 111 ? 5.245 -9.906 -4.801 1.00 94.81 111 LYS A CA 1
ATOM 902 C C . LYS A 1 111 ? 4.803 -11.278 -5.299 1.00 94.81 111 LYS A C 1
ATOM 904 O O . LYS A 1 111 ? 5.559 -11.919 -6.025 1.00 94.81 111 LYS A O 1
ATOM 909 N N . ALA A 1 112 ? 3.578 -11.702 -4.988 1.00 94.81 112 ALA A N 1
ATOM 910 C CA . ALA A 1 112 ? 3.002 -12.941 -5.509 1.00 94.81 112 ALA A CA 1
ATOM 911 C C . ALA A 1 112 ? 2.869 -12.924 -7.045 1.00 94.81 112 ALA A C 1
ATOM 913 O O . ALA A 1 112 ? 3.037 -13.956 -7.690 1.00 94.81 112 ALA A O 1
ATOM 914 N N . ALA A 1 113 ? 2.657 -11.750 -7.645 1.00 94.06 113 ALA A N 1
ATOM 915 C CA . ALA A 1 113 ? 2.659 -11.566 -9.096 1.00 94.06 113 ALA A CA 1
ATOM 916 C C . ALA A 1 113 ? 4.065 -11.540 -9.738 1.00 94.06 113 ALA A C 1
ATOM 918 O O . ALA A 1 113 ? 4.176 -11.453 -10.962 1.00 94.06 113 ALA A O 1
ATOM 919 N N . GLY A 1 114 ? 5.137 -11.607 -8.938 1.00 93.88 114 GLY A N 1
ATOM 920 C CA . GLY A 1 114 ? 6.531 -11.505 -9.387 1.00 93.88 114 GLY A CA 1
ATOM 921 C C . GLY A 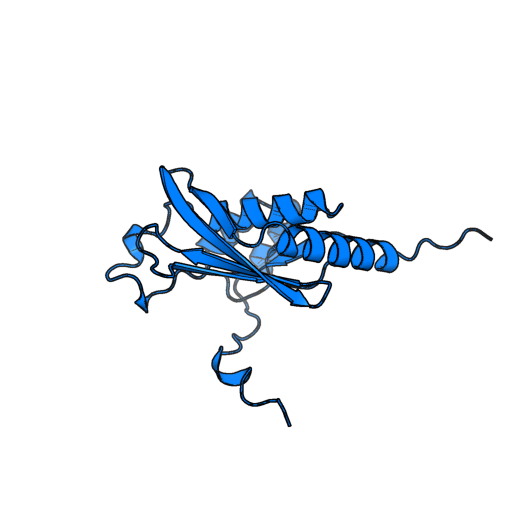1 114 ? 7.117 -10.089 -9.332 1.00 93.88 114 GLY A C 1
ATOM 922 O O . GLY A 1 114 ? 8.218 -9.856 -9.830 1.00 93.88 114 GLY A O 1
ATOM 923 N N . GLY A 1 115 ? 6.401 -9.133 -8.738 1.00 93.19 115 GLY A N 1
ATOM 924 C CA . GLY A 1 115 ? 6.892 -7.784 -8.487 1.00 93.19 115 GLY A CA 1
ATOM 925 C C . GLY A 1 115 ? 7.858 -7.698 -7.303 1.00 93.19 115 GLY A C 1
ATOM 926 O O . GLY A 1 115 ? 8.037 -8.621 -6.513 1.00 93.19 115 GLY A O 1
ATOM 927 N N . ARG A 1 116 ? 8.489 -6.534 -7.164 1.00 91.69 116 ARG A N 1
ATOM 928 C CA . ARG A 1 116 ? 9.439 -6.197 -6.097 1.00 91.69 116 ARG A CA 1
ATOM 929 C C . ARG A 1 116 ? 8.764 -5.582 -4.870 1.00 91.69 116 ARG A C 1
ATOM 931 O O . ARG A 1 116 ? 9.308 -5.689 -3.774 1.00 91.69 116 ARG A O 1
ATOM 938 N N . GLY A 1 117 ? 7.593 -4.961 -5.037 1.00 92.88 117 GLY A N 1
ATOM 939 C CA . GLY A 1 117 ? 6.784 -4.428 -3.938 1.00 92.88 117 GLY A CA 1
ATOM 940 C C . GLY A 1 117 ? 6.148 -3.077 -4.258 1.00 92.88 117 GLY A C 1
ATOM 941 O O . GLY A 1 117 ? 5.733 -2.822 -5.387 1.00 92.88 117 GLY A O 1
ATOM 942 N N . LEU A 1 118 ? 6.088 -2.197 -3.259 1.00 92.06 118 LEU A N 1
ATOM 943 C CA . LEU A 1 118 ? 5.416 -0.901 -3.356 1.00 92.06 118 LEU A CA 1
ATOM 944 C C . LEU A 1 118 ? 6.332 0.281 -3.043 1.00 92.06 118 LEU A C 1
ATOM 946 O O . LEU A 1 118 ? 7.266 0.177 -2.248 1.00 92.06 118 LEU A O 1
ATOM 950 N N . GLU A 1 119 ? 6.043 1.407 -3.679 1.00 90.25 119 GLU A N 1
ATOM 951 C CA . GLU A 1 119 ? 6.669 2.711 -3.470 1.00 90.25 119 GLU A CA 1
ATOM 952 C C . GLU A 1 119 ? 5.605 3.749 -3.124 1.00 90.25 119 GLU A C 1
ATOM 954 O O . GLU A 1 119 ? 4.463 3.620 -3.571 1.00 90.25 119 GLU A O 1
ATOM 959 N N . PRO A 1 120 ? 5.956 4.801 -2.375 1.00 86.88 120 PRO A N 1
ATOM 960 C CA . PRO A 1 120 ? 5.038 5.908 -2.209 1.00 86.88 120 PRO A CA 1
ATOM 961 C C . PRO A 1 120 ? 4.733 6.549 -3.561 1.00 86.88 120 PRO A C 1
ATOM 963 O O . PRO A 1 120 ? 5.630 6.736 -4.391 1.00 86.88 120 PRO A O 1
ATOM 966 N N . ASP A 1 121 ? 3.487 6.965 -3.757 1.00 82.69 121 ASP A N 1
ATOM 967 C CA . ASP A 1 121 ? 3.227 8.014 -4.727 1.00 82.69 121 ASP A CA 1
ATOM 968 C C . ASP A 1 121 ? 3.781 9.338 -4.191 1.00 82.69 121 ASP A C 1
ATOM 970 O O . ASP A 1 121 ? 3.507 9.737 -3.057 1.00 82.69 121 ASP A O 1
ATOM 974 N N . TRP A 1 122 ? 4.649 9.975 -4.971 1.00 68.69 122 TRP A N 1
ATOM 975 C CA . TRP A 1 122 ? 5.448 11.098 -4.496 1.00 68.69 122 TRP A CA 1
ATOM 976 C C . TRP A 1 122 ? 4.589 12.361 -4.361 1.00 68.69 122 TRP A C 1
ATOM 978 O O . TRP A 1 122 ? 3.931 12.789 -5.314 1.00 68.69 122 TRP A O 1
ATOM 988 N N . GLY A 1 123 ? 4.666 12.991 -3.185 1.00 65.44 123 GLY A N 1
ATOM 989 C CA . GLY A 1 123 ? 4.101 14.310 -2.909 1.00 65.44 123 GLY A CA 1
ATOM 990 C C . GLY A 1 123 ? 3.067 14.356 -1.777 1.00 65.44 123 GLY A C 1
ATOM 991 O O . GLY A 1 123 ? 2.424 13.365 -1.446 1.00 65.44 123 GLY A O 1
ATOM 992 N N . ALA A 1 124 ? 2.925 15.547 -1.183 1.00 63.53 124 ALA A N 1
ATOM 993 C CA . ALA A 1 124 ? 1.944 15.936 -0.167 1.00 63.53 124 ALA A CA 1
ATOM 994 C C . ALA A 1 124 ? 1.902 14.982 1.037 1.00 63.53 124 ALA A C 1
ATOM 996 O O . ALA A 1 124 ? 0.852 14.767 1.645 1.00 63.53 124 ALA A O 1
ATOM 997 N N . MET A 1 125 ? 3.056 14.403 1.370 1.00 78.12 125 MET A N 1
ATOM 998 C CA . MET A 1 125 ? 3.229 13.607 2.574 1.00 78.12 125 MET A CA 1
ATOM 999 C C . MET A 1 125 ? 3.410 14.544 3.760 1.00 78.12 125 MET A C 1
ATOM 1001 O O . MET A 1 125 ? 4.189 15.494 3.698 1.00 78.12 125 MET A O 1
ATOM 1005 N N . ASN A 1 126 ? 2.713 14.250 4.852 1.00 76.75 126 ASN A N 1
ATOM 1006 C CA . ASN A 1 126 ? 3.066 14.812 6.148 1.00 76.75 126 ASN A CA 1
ATOM 1007 C C . ASN A 1 126 ? 4.317 14.107 6.706 1.00 76.75 126 ASN A C 1
ATOM 1009 O O . ASN A 1 126 ? 4.744 13.070 6.194 1.00 76.75 126 ASN A O 1
ATOM 1013 N N . GLU A 1 127 ? 4.893 14.661 7.772 1.00 81.94 127 GLU A N 1
ATOM 1014 C CA . GLU A 1 127 ? 6.090 14.107 8.422 1.00 81.94 127 GLU A CA 1
ATOM 1015 C C . GLU A 1 127 ? 5.898 12.641 8.842 1.00 81.94 127 GLU A C 1
ATOM 1017 O O . GLU A 1 127 ? 6.767 11.812 8.584 1.00 81.94 127 GLU A O 1
ATOM 1022 N N . ASP A 1 128 ? 4.722 12.287 9.370 1.00 79.88 128 ASP A N 1
ATOM 1023 C CA . ASP A 1 128 ? 4.390 10.906 9.746 1.00 79.88 128 ASP A CA 1
ATOM 1024 C C . ASP A 1 128 ? 4.484 9.930 8.562 1.00 79.88 128 ASP A C 1
ATOM 1026 O O . ASP A 1 128 ? 5.027 8.830 8.694 1.00 79.88 128 ASP A O 1
ATOM 1030 N N . ALA A 1 129 ? 3.966 10.317 7.391 1.00 81.00 129 ALA A N 1
ATOM 1031 C CA . ALA A 1 129 ? 4.045 9.506 6.181 1.00 81.00 129 ALA A CA 1
ATOM 1032 C C . ALA A 1 129 ? 5.488 9.410 5.666 1.00 81.00 129 ALA A C 1
ATOM 1034 O O . ALA A 1 129 ? 5.915 8.329 5.262 1.00 81.00 129 ALA A O 1
ATOM 1035 N N . ILE A 1 130 ? 6.259 10.500 5.728 1.00 85.31 130 ILE A N 1
ATOM 1036 C CA . ILE A 1 130 ? 7.682 10.501 5.356 1.00 85.31 130 ILE A CA 1
ATOM 1037 C C . ILE A 1 130 ? 8.461 9.516 6.235 1.00 85.31 130 ILE A C 1
ATOM 1039 O O . ILE A 1 130 ? 9.168 8.653 5.714 1.00 85.31 130 ILE A O 1
ATOM 1043 N N . GLU A 1 131 ? 8.302 9.593 7.555 1.00 87.94 131 GLU A N 1
ATOM 1044 C CA . GLU A 1 131 ? 9.002 8.720 8.501 1.00 87.94 131 GLU A CA 1
ATOM 1045 C C . GLU A 1 131 ? 8.550 7.259 8.398 1.00 87.94 131 GLU A C 1
ATOM 1047 O O . GLU A 1 131 ? 9.367 6.339 8.509 1.00 87.94 131 GLU A O 1
ATOM 1052 N N . PHE A 1 132 ? 7.267 7.018 8.116 1.00 87.88 132 PHE A N 1
ATOM 1053 C CA . PHE A 1 132 ? 6.776 5.683 7.779 1.00 87.88 132 PHE A CA 1
ATOM 1054 C C . PHE A 1 132 ? 7.508 5.114 6.555 1.00 87.88 132 PHE A C 1
ATOM 1056 O O . PHE A 1 132 ? 8.042 4.001 6.604 1.00 87.88 132 PHE A O 1
ATOM 1063 N N . TRP A 1 133 ? 7.570 5.883 5.467 1.00 88.94 133 TRP A N 1
ATOM 1064 C CA . TRP A 1 133 ? 8.168 5.435 4.215 1.00 88.94 133 TRP A CA 1
ATOM 1065 C C . TRP A 1 133 ? 9.680 5.264 4.303 1.00 88.94 133 TRP A C 1
ATOM 1067 O O . TRP A 1 133 ? 10.194 4.306 3.735 1.00 88.94 133 TRP A O 1
ATOM 1077 N N . LYS A 1 134 ? 10.389 6.096 5.073 1.00 90.50 134 LYS A N 1
ATOM 1078 C CA . LYS A 1 134 ? 11.824 5.912 5.347 1.00 90.50 134 LYS A CA 1
ATOM 1079 C C . LYS A 1 134 ? 12.110 4.583 6.034 1.00 90.50 134 LYS A C 1
ATOM 1081 O O . LYS A 1 134 ? 13.056 3.894 5.671 1.00 90.50 134 LYS A O 1
ATOM 1086 N N . LYS A 1 135 ? 11.277 4.195 7.004 1.00 90.19 135 LYS A N 1
ATOM 1087 C CA . LYS A 1 135 ? 11.420 2.904 7.692 1.00 90.19 135 LYS A CA 1
ATOM 1088 C C . LYS A 1 135 ? 11.137 1.727 6.761 1.00 90.19 135 LYS A C 1
ATOM 1090 O O . LYS A 1 135 ? 11.796 0.700 6.869 1.00 90.19 135 LYS A O 1
ATOM 1095 N N . ARG A 1 136 ? 10.162 1.867 5.855 1.00 89.06 136 ARG A N 1
ATOM 1096 C CA . ARG A 1 136 ? 9.774 0.803 4.915 1.00 89.06 136 ARG A CA 1
ATOM 1097 C C . ARG A 1 136 ? 10.713 0.686 3.707 1.00 89.06 136 ARG A C 1
ATOM 1099 O O . ARG A 1 136 ? 10.903 -0.412 3.198 1.00 89.06 136 ARG A O 1
ATOM 1106 N N . ARG A 1 137 ? 11.270 1.805 3.242 1.00 88.81 137 ARG A N 1
ATOM 1107 C CA . ARG A 1 137 ? 12.115 1.948 2.044 1.00 88.81 137 ARG A CA 1
ATOM 1108 C C . ARG A 1 137 ? 13.325 2.843 2.368 1.00 88.81 137 ARG A C 1
ATOM 1110 O O . ARG A 1 137 ? 13.373 3.995 1.925 1.00 88.81 137 ARG A O 1
ATOM 1117 N N . PRO A 1 138 ? 14.287 2.363 3.178 1.00 90.69 138 PRO A N 1
ATOM 1118 C CA . PRO A 1 138 ? 15.414 3.177 3.642 1.00 90.69 138 PRO A CA 1
ATOM 1119 C C . PRO A 1 138 ? 16.276 3.725 2.499 1.00 90.69 138 PRO A C 1
ATOM 1121 O O . PRO A 1 138 ? 16.804 4.829 2.596 1.00 90.69 138 PRO A O 1
ATOM 1124 N N . GLU A 1 139 ? 16.353 3.019 1.372 1.00 88.12 139 GLU A N 1
ATOM 1125 C CA . GLU A 1 139 ? 17.065 3.459 0.171 1.00 88.12 139 GLU A CA 1
ATOM 1126 C C . GLU A 1 139 ? 16.414 4.666 -0.529 1.00 88.12 139 GLU A C 1
ATOM 1128 O O . GLU A 1 139 ? 17.017 5.282 -1.408 1.00 88.12 139 GLU A O 1
ATOM 1133 N N . LEU A 1 140 ? 15.184 5.019 -0.148 1.00 86.62 140 LEU A N 1
ATOM 1134 C CA . LEU A 1 140 ? 14.470 6.201 -0.624 1.00 86.62 140 LEU A CA 1
ATOM 1135 C C . LEU A 1 140 ? 14.562 7.390 0.345 1.00 86.62 140 LEU A C 1
ATOM 1137 O O . LEU A 1 140 ? 13.989 8.439 0.048 1.00 86.62 140 LEU A O 1
ATOM 1141 N N . SER A 1 141 ? 15.269 7.266 1.474 1.00 87.62 141 SER A N 1
ATOM 1142 C CA . SER A 1 141 ? 15.240 8.248 2.570 1.00 87.62 141 SER A CA 1
ATOM 1143 C C . SER A 1 141 ? 15.575 9.682 2.142 1.00 87.62 141 SER A C 1
ATOM 1145 O O . SER A 1 141 ? 14.836 10.619 2.468 1.00 87.62 141 SER A O 1
ATOM 1147 N N . ASP A 1 142 ? 16.629 9.857 1.343 1.00 85.12 142 ASP A N 1
ATOM 1148 C CA . ASP A 1 142 ? 17.048 11.178 0.860 1.00 85.12 142 ASP A CA 1
ATOM 1149 C C . ASP A 1 142 ? 15.994 11.792 -0.068 1.00 85.12 142 ASP A C 1
ATOM 1151 O O . ASP A 1 142 ? 15.644 12.966 0.056 1.00 85.12 142 ASP A O 1
ATOM 1155 N N . LYS A 1 143 ? 15.406 10.977 -0.955 1.00 83.94 143 LYS A N 1
ATOM 1156 C CA . LYS A 1 143 ? 14.329 11.413 -1.858 1.00 83.94 143 LYS A CA 1
ATOM 1157 C C . LYS A 1 143 ? 13.050 11.752 -1.098 1.00 83.94 143 LYS A C 1
ATOM 1159 O O . LYS A 1 143 ? 12.383 12.720 -1.442 1.00 83.94 143 LYS A O 1
ATOM 1164 N N . LEU A 1 144 ? 12.706 10.981 -0.070 1.00 84.56 144 LEU A N 1
ATOM 1165 C CA . LEU A 1 144 ? 11.535 11.228 0.775 1.00 84.56 144 LEU A CA 1
ATOM 1166 C C . LEU A 1 144 ? 11.670 12.538 1.548 1.00 84.56 144 LEU A C 1
ATOM 1168 O O . LEU A 1 144 ? 10.713 13.302 1.614 1.00 84.56 144 LEU A O 1
ATOM 1172 N N . THR A 1 145 ? 12.864 12.830 2.060 1.00 84.12 145 THR A N 1
ATOM 1173 C CA . THR A 1 145 ? 13.153 14.102 2.735 1.00 84.12 145 THR A CA 1
ATOM 1174 C C . THR A 1 145 ? 13.093 15.274 1.756 1.00 84.12 145 THR A C 1
ATOM 1176 O O . THR A 1 145 ? 12.492 16.299 2.062 1.00 84.12 145 THR A O 1
ATOM 1179 N N . ALA A 1 146 ? 13.672 15.109 0.564 1.00 79.44 146 ALA A N 1
ATOM 1180 C CA . ALA A 1 146 ? 13.758 16.170 -0.431 1.00 79.44 146 ALA A CA 1
ATOM 1181 C C . ALA A 1 146 ? 12.443 16.449 -1.171 1.00 79.44 146 ALA A C 1
ATOM 1183 O O . ALA A 1 146 ? 12.235 17.580 -1.580 1.00 79.44 146 ALA A O 1
ATOM 1184 N N . TYR A 1 147 ? 11.577 15.451 -1.384 1.00 78.38 147 TYR A N 1
ATOM 1185 C CA . TYR A 1 147 ? 10.403 15.581 -2.265 1.00 78.38 147 TYR A CA 1
ATOM 1186 C C . TYR A 1 147 ? 9.069 15.197 -1.615 1.00 78.38 147 TYR A C 1
ATOM 1188 O O . TYR A 1 147 ? 8.017 15.588 -2.122 1.00 78.38 147 TYR A O 1
ATOM 1196 N N . GLY A 1 148 ? 9.077 14.466 -0.495 1.00 74.81 148 GLY A N 1
ATOM 1197 C CA . GLY A 1 148 ? 7.863 14.087 0.239 1.00 74.81 148 GLY A CA 1
ATOM 1198 C C . GLY A 1 148 ? 6.963 15.281 0.599 1.00 74.81 148 GLY A C 1
ATOM 1199 O O . GLY A 1 148 ? 5.764 15.220 0.301 1.00 74.81 148 GLY A O 1
ATOM 1200 N N . PRO A 1 149 ? 7.515 16.389 1.141 1.00 73.81 149 PRO A N 1
ATOM 1201 C CA . PRO A 1 149 ? 6.725 17.563 1.521 1.00 73.81 149 PRO A CA 1
ATOM 1202 C C . PRO A 1 149 ? 6.134 18.354 0.343 1.00 73.81 149 PRO A C 1
ATOM 1204 O O . PRO A 1 149 ? 5.136 19.049 0.514 1.00 73.81 149 PRO A O 1
ATOM 1207 N N . HIS A 1 150 ? 6.732 18.287 -0.854 1.00 67.75 150 HIS A N 1
ATOM 1208 C CA . HIS A 1 150 ? 6.501 19.291 -1.906 1.00 67.75 150 HIS A CA 1
ATOM 1209 C C . HIS A 1 150 ? 5.315 19.038 -2.842 1.00 67.75 150 HIS A C 1
ATOM 1211 O O . HIS A 1 150 ? 4.988 19.914 -3.637 1.00 67.75 150 HIS A O 1
ATOM 1217 N N . GLY A 1 151 ? 4.608 17.914 -2.711 1.00 53.69 151 GLY A N 1
ATOM 1218 C CA . GLY A 1 151 ? 3.350 17.726 -3.448 1.00 53.69 151 GLY A CA 1
ATOM 1219 C C . GLY A 1 151 ? 3.499 17.324 -4.916 1.00 53.69 151 GLY A C 1
ATOM 1220 O O . GLY A 1 151 ? 4.308 17.858 -5.663 1.00 53.69 151 GLY A O 1
ATOM 1221 N N . SER A 1 152 ? 2.623 16.421 -5.348 1.00 44.69 152 SER A N 1
ATOM 1222 C CA . SER A 1 152 ? 1.925 16.527 -6.626 1.00 44.69 152 SER A CA 1
ATOM 1223 C C . SER A 1 152 ? 0.487 16.918 -6.260 1.00 44.69 152 SER A C 1
ATOM 1225 O O . SER A 1 152 ? -0.057 16.434 -5.265 1.00 44.69 152 SER A O 1
ATOM 1227 N N . ALA A 1 153 ? -0.094 17.906 -6.939 1.00 35.88 153 ALA A N 1
ATOM 1228 C CA . ALA A 1 153 ? -1.388 18.467 -6.552 1.00 35.88 153 ALA A CA 1
ATOM 1229 C C . ALA A 1 153 ? -2.478 17.376 -6.469 1.00 35.88 153 ALA A C 1
ATOM 1231 O O . ALA A 1 153 ? -2.646 16.595 -7.404 1.00 35.88 153 ALA A O 1
ATOM 1232 N N . ARG A 1 154 ? -3.233 17.341 -5.357 1.00 38.41 154 ARG A N 1
ATOM 1233 C CA . ARG A 1 154 ? -4.438 16.506 -5.185 1.00 38.41 154 ARG A CA 1
ATOM 1234 C C . ARG A 1 154 ? -5.359 16.683 -6.398 1.00 38.41 154 ARG A C 1
ATOM 1236 O O . ARG A 1 154 ? -5.830 17.795 -6.627 1.00 38.41 154 ARG A O 1
ATOM 1243 N N . MET A 1 155 ? -5.686 15.610 -7.119 1.00 32.09 155 MET A N 1
ATOM 1244 C CA . MET A 1 155 ? -6.889 15.607 -7.956 1.00 32.09 155 MET A CA 1
ATOM 1245 C C . MET A 1 155 ? -8.089 15.217 -7.081 1.00 32.09 155 MET A C 1
ATOM 1247 O O . MET A 1 155 ? -8.082 14.124 -6.514 1.00 32.09 155 MET A O 1
ATOM 1251 N N . PRO A 1 156 ? -9.096 16.095 -6.916 1.00 33.56 156 PRO A N 1
ATOM 1252 C CA . PRO A 1 156 ? -10.330 15.752 -6.219 1.00 33.56 156 PRO A CA 1
ATOM 1253 C C . PRO A 1 156 ? -11.078 14.634 -6.951 1.00 33.56 156 PRO A C 1
ATOM 1255 O O . PRO A 1 156 ? -11.132 14.621 -8.182 1.00 33.56 156 PRO A O 1
ATOM 1258 N N . TYR A 1 157 ? -11.694 13.738 -6.177 1.00 36.03 157 TYR A N 1
ATOM 1259 C CA . TYR A 1 157 ? -12.525 12.618 -6.641 1.00 36.03 157 TYR A CA 1
ATOM 1260 C C . TYR A 1 157 ? -13.623 13.052 -7.635 1.00 36.03 157 TYR A C 1
ATOM 1262 O O . TYR A 1 157 ? -13.922 12.343 -8.590 1.00 36.03 157 TYR A O 1
ATOM 1270 N N . GLU A 1 158 ? -14.137 14.273 -7.484 1.00 36.25 158 GLU A N 1
ATOM 1271 C CA . GLU A 1 158 ? -15.198 14.857 -8.317 1.00 36.25 158 GLU A CA 1
ATOM 1272 C C . GLU A 1 158 ? -14.806 15.088 -9.788 1.00 36.25 158 GLU A C 1
ATOM 1274 O O . GLU A 1 158 ? -15.683 15.281 -10.624 1.00 36.25 158 GLU A O 1
ATOM 1279 N N . LYS A 1 159 ? -13.512 15.046 -10.143 1.00 36.06 159 LYS A N 1
ATOM 1280 C CA . LYS A 1 159 ? -13.068 15.240 -11.536 1.00 36.06 159 LYS A CA 1
ATOM 1281 C C . LYS A 1 159 ? -13.047 13.968 -12.389 1.00 36.06 159 LYS A C 1
ATOM 1283 O O . LYS A 1 159 ? -12.865 14.075 -13.595 1.00 36.06 159 LYS A O 1
ATOM 1288 N N . TRP A 1 160 ? -13.249 12.782 -11.812 1.00 39.78 160 TRP A N 1
ATOM 1289 C CA . TRP A 1 160 ? -13.263 11.529 -12.586 1.00 39.78 160 TRP A CA 1
ATOM 1290 C C . TRP A 1 160 ? -14.591 11.264 -13.304 1.00 39.78 160 TRP A C 1
ATOM 1292 O O . TRP A 1 160 ? -14.607 10.576 -14.319 1.00 39.78 160 TRP A O 1
ATOM 1302 N N . THR A 1 161 ? -15.702 11.832 -12.832 1.00 37.03 161 THR A N 1
ATOM 1303 C CA . THR A 1 161 ? -17.042 11.601 -13.401 1.00 37.03 161 THR A CA 1
ATOM 1304 C C . THR A 1 161 ? -17.444 12.599 -14.492 1.00 37.03 161 THR A C 1
ATOM 1306 O O . THR A 1 161 ? -18.563 12.523 -14.987 1.00 37.03 161 THR A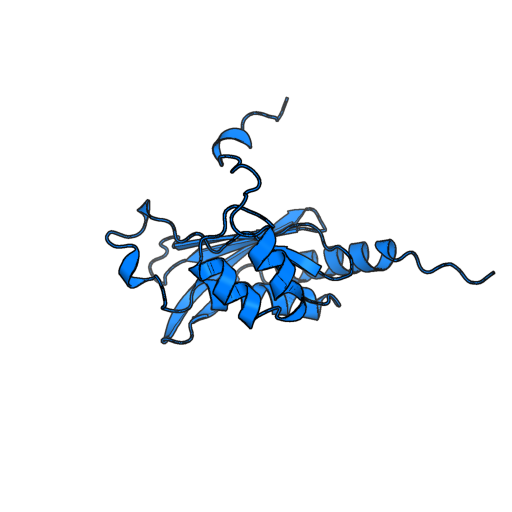 O 1
ATOM 1309 N N . GLN A 1 162 ? -16.553 13.513 -14.900 1.00 31.77 162 GLN A N 1
ATOM 1310 C CA . GLN A 1 162 ? -16.840 14.553 -15.905 1.00 31.77 162 GLN A CA 1
ATOM 1311 C C . GLN A 1 162 ? -15.908 14.534 -17.130 1.00 31.77 162 GLN A C 1
ATOM 1313 O O . GLN A 1 162 ? -15.803 15.524 -17.846 1.00 31.77 162 GLN A O 1
ATOM 1318 N N . SER A 1 163 ? -15.205 13.435 -17.403 1.00 31.78 163 SER A N 1
ATOM 1319 C CA . SER A 1 163 ? -14.373 13.314 -18.617 1.00 31.78 163 SER A CA 1
ATOM 1320 C C . SER A 1 163 ? -14.644 12.014 -19.367 1.00 31.78 163 SER A C 1
ATOM 1322 O O . SER A 1 163 ? -13.723 11.331 -19.808 1.00 31.78 163 SER A O 1
ATOM 1324 N N . GLY A 1 164 ? -15.926 11.667 -19.456 1.00 37.00 164 GLY A N 1
ATOM 1325 C CA . GLY A 1 164 ? -16.447 10.702 -20.411 1.00 37.00 164 GLY A CA 1
ATOM 1326 C C . GLY A 1 164 ? -17.381 11.419 -21.376 1.00 37.00 164 GLY A C 1
ATOM 1327 O O . GLY A 1 164 ? -18.587 11.293 -21.220 1.00 37.00 164 GLY A O 1
ATOM 1328 N N . ASP A 1 165 ? -16.799 12.181 -22.300 1.00 31.95 165 ASP A N 1
ATOM 1329 C CA . ASP A 1 165 ? -17.365 12.544 -23.605 1.00 31.95 165 ASP A CA 1
ATOM 1330 C C . ASP A 1 165 ? -16.239 12.431 -24.645 1.00 31.95 165 ASP A C 1
ATOM 1332 O O . ASP A 1 165 ? -15.122 12.931 -24.356 1.00 31.95 165 ASP A O 1
#

Foldseek 3Di:
DPPPPDLVVLLLQLQQQLQVVCVVPQWDWWAFPQGFIWIWGKDRPDSFWIKIWIAGPVGQTFWIKTWAGGDSLEIAIEQTDGDPVSDPDPVVVPPRGPRVRVQVVQQVSSVVSVGPGYDYPWACADPVRLVVRCVVPVVCNVVSVVTRHHGDDDDDPVVVVPPDD

Radius of gyration: 16.67 Å; chains: 1; bounding box: 41×33×49 Å

Sequence (165 aa):
MRDLEDPFAQDREIGERWAAIVSEHRERNIETKKGLELKVKAVPVEKRRAEYNAYLPDGRHIVWMYTGAIRKGYSRVTNANVDPHTLKEISEFRQIGIGTALYDLIESDIKAAGGRGLEPDWGAMNEDAIEFWKKRRPELSDKLTAYGPHGSARMPYEKWTQSGD

pLDDT: mean 78.1, std 18.6, range [31.77, 95.75]